Protein AF-X7E791-F1 (afdb_monomer)

Sequence (61 aa):
MSHQLTFADSEFNNKCRKTRKEIFLARMDNLMPWQLEAVIEPFYSNAGKSSEANFLAAIST

Solvent-accessible surface area (backbone atoms only — not comparable to full-atom values): 4159 Å² total; per-residue (Å²): 132,85,83,77,80,46,73,68,56,56,51,50,71,72,72,53,83,76,48,74,64,55,56,50,49,61,51,44,63,76,73,50,66,74,74,52,51,74,69,47,50,84,73,55,73,71,86,82,63,80,89,64,88,62,62,74,70,65,76,77,110

Secondary structure (DSSP, 8-state):
------HHHHHHHHHSPPPHHHHHHHHHHHHS-GGGHHHHGGGS--TT--S-TTTTTSS--

Foldseek 3Di:
DDPDQDPVNVCCVPPDDDDPVRVVVVVCVVVDDPVCVVVCVVVPPPPDDPDPPCPVVVVPD

Mean predicted aligned error: 14.3 Å

pLDDT: mean 72.07, std 14.21, range [43.03, 91.75]

Structure (mmCIF, N/CA/C/O backbone):
data_AF-X7E791-F1
#
_entry.id   AF-X7E791-F1
#
loop_
_atom_site.group_PDB
_atom_site.id
_atom_site.type_symbol
_atom_site.label_atom_id
_atom_site.label_alt_id
_atom_site.label_comp_id
_atom_site.label_asym_id
_atom_site.label_entity_id
_atom_site.label_seq_id
_atom_site.pdbx_PDB_ins_code
_atom_site.Cartn_x
_atom_site.Cartn_y
_atom_site.Cartn_z
_atom_site.occupancy
_atom_site.B_iso_or_equiv
_atom_site.auth_seq_id
_atom_site.auth_comp_id
_atom_site.auth_asym_id
_atom_site.auth_atom_id
_atom_site.pdbx_PDB_model_num
ATOM 1 N N . MET A 1 1 ? -3.229 -20.914 -0.160 1.00 50.41 1 MET A N 1
ATOM 2 C CA . MET A 1 1 ? -3.658 -20.833 1.251 1.00 50.41 1 MET A CA 1
ATOM 3 C C . MET A 1 1 ? -4.582 -19.639 1.387 1.00 50.41 1 MET A C 1
ATOM 5 O O . MET A 1 1 ? -4.155 -18.533 1.087 1.00 50.41 1 MET A O 1
ATOM 9 N N . SER A 1 2 ? -5.854 -19.861 1.713 1.00 62.66 2 SER A N 1
ATOM 10 C CA . SER A 1 2 ? -6.825 -18.781 1.913 1.00 62.66 2 SER A CA 1
ATOM 11 C C . SER A 1 2 ? -6.467 -18.017 3.185 1.00 62.66 2 SER A C 1
ATOM 13 O O . SER A 1 2 ? -6.435 -18.605 4.264 1.00 62.66 2 SER A O 1
ATOM 15 N N . HIS A 1 3 ? -6.161 -16.729 3.054 1.00 73.56 3 HIS A N 1
ATOM 16 C CA . HIS A 1 3 ? -5.877 -15.863 4.192 1.00 73.56 3 HIS A CA 1
ATOM 17 C C . HIS A 1 3 ? -7.171 -15.658 4.994 1.00 73.56 3 HIS A C 1
ATOM 19 O O . HIS A 1 3 ? -8.068 -14.936 4.562 1.00 73.56 3 HIS A O 1
ATOM 25 N N . GLN A 1 4 ? -7.309 -16.363 6.119 1.00 82.69 4 GLN A N 1
ATOM 26 C CA . GLN A 1 4 ? -8.445 -16.211 7.024 1.00 82.69 4 GLN A CA 1
ATOM 27 C C . GLN A 1 4 ? -8.219 -14.965 7.878 1.00 82.69 4 GLN A C 1
ATOM 29 O O . GLN A 1 4 ? -7.342 -14.952 8.738 1.00 82.69 4 GLN A O 1
ATOM 34 N N . LEU A 1 5 ? -9.011 -13.923 7.632 1.00 78.25 5 LEU A N 1
ATOM 35 C CA . LEU A 1 5 ? -8.989 -12.709 8.443 1.00 78.25 5 LEU A CA 1
ATOM 36 C C . LEU A 1 5 ? -9.498 -13.030 9.847 1.00 78.25 5 LEU A C 1
ATOM 38 O O . LEU A 1 5 ? -10.580 -13.603 10.009 1.00 78.25 5 LEU A O 1
ATOM 42 N N . THR A 1 6 ? -8.714 -12.679 10.863 1.00 83.25 6 THR A N 1
ATOM 43 C CA . THR A 1 6 ? -9.131 -12.860 12.251 1.00 83.25 6 THR A CA 1
ATOM 44 C C . THR A 1 6 ? -10.109 -11.757 12.655 1.00 83.25 6 THR A C 1
ATOM 46 O O . THR A 1 6 ? -10.177 -10.691 12.037 1.00 83.25 6 THR A O 1
ATOM 49 N N . PHE A 1 7 ? -10.885 -11.997 13.715 1.00 76.44 7 PHE A N 1
ATOM 50 C CA . PHE A 1 7 ? -11.816 -10.997 14.243 1.00 76.44 7 PHE A CA 1
ATOM 51 C C . PHE A 1 7 ? -11.089 -9.688 14.601 1.00 76.44 7 PHE A C 1
ATOM 53 O O . PHE A 1 7 ? -11.553 -8.607 14.235 1.00 76.44 7 PHE A O 1
ATOM 60 N N . ALA A 1 8 ? -9.891 -9.797 15.187 1.00 74.81 8 ALA A N 1
ATOM 61 C CA . ALA A 1 8 ? -9.028 -8.663 15.504 1.00 74.81 8 ALA A CA 1
ATOM 62 C C . ALA A 1 8 ? -8.644 -7.842 14.257 1.00 74.81 8 ALA A C 1
ATOM 64 O O . ALA A 1 8 ? -8.721 -6.614 14.290 1.00 74.81 8 ALA A O 1
ATOM 65 N N . ASP A 1 9 ? -8.314 -8.497 13.138 1.00 73.25 9 ASP A N 1
ATOM 66 C CA . ASP A 1 9 ? -7.952 -7.813 11.886 1.00 73.25 9 ASP A CA 1
ATOM 67 C C . ASP A 1 9 ? -9.142 -7.057 11.279 1.00 73.25 9 ASP A C 1
ATOM 69 O O . ASP A 1 9 ? -8.992 -5.965 10.723 1.00 73.25 9 ASP A O 1
ATOM 73 N N . SER A 1 10 ? -10.345 -7.626 11.387 1.00 68.81 10 SER A N 1
ATOM 74 C CA . SER A 1 10 ? -11.569 -7.024 10.849 1.00 68.81 10 SER A CA 1
ATOM 75 C C . SER A 1 10 ? -12.003 -5.773 11.623 1.00 68.81 10 SER A C 1
ATOM 77 O O . SER A 1 10 ? -12.408 -4.774 11.020 1.00 68.81 10 SER A O 1
ATOM 79 N N . GLU A 1 11 ? -11.866 -5.791 12.951 1.00 71.94 11 GLU A N 1
ATOM 80 C CA . GLU A 1 11 ? -12.178 -4.644 13.804 1.00 71.94 11 GLU A CA 1
ATOM 81 C C . GLU A 1 11 ? -11.134 -3.535 13.652 1.00 71.94 11 GLU A C 1
ATOM 83 O O . GLU A 1 11 ? -11.487 -2.354 13.562 1.00 71.94 11 GLU A O 1
ATOM 88 N N . PHE A 1 12 ? -9.855 -3.910 13.548 1.00 66.62 12 PHE A N 1
ATOM 89 C CA . PHE A 1 12 ? -8.753 -2.973 13.348 1.00 66.62 12 PHE A CA 1
ATOM 90 C C . PHE A 1 12 ? -8.900 -2.203 12.030 1.00 66.62 12 PHE A C 1
ATOM 92 O O . PHE A 1 12 ? -8.815 -0.974 12.011 1.00 66.62 12 PHE A O 1
ATOM 99 N N . ASN A 1 13 ? -9.225 -2.902 10.938 1.00 68.38 13 ASN A N 1
ATOM 100 C CA . ASN A 1 13 ? -9.408 -2.282 9.625 1.00 68.38 13 ASN A CA 1
ATOM 101 C C . ASN A 1 13 ? -10.583 -1.291 9.556 1.00 68.38 13 ASN A C 1
ATOM 103 O O . ASN A 1 13 ? -10.532 -0.346 8.767 1.00 68.38 13 ASN A O 1
ATOM 107 N N . ASN A 1 14 ? -11.632 -1.486 10.364 1.00 67.50 14 ASN A N 1
ATOM 108 C CA . ASN A 1 14 ? -12.823 -0.630 10.353 1.00 67.50 14 ASN A CA 1
ATOM 109 C C . ASN A 1 14 ? -12.756 0.539 11.346 1.00 67.50 14 ASN A C 1
ATOM 111 O O . ASN A 1 14 ? -13.353 1.586 11.093 1.00 67.50 14 ASN A O 1
ATOM 115 N N . LYS A 1 15 ? -12.067 0.379 12.483 1.00 69.12 15 LYS A N 1
ATOM 116 C CA . LYS A 1 15 ? -12.142 1.331 13.606 1.00 69.12 15 LYS A CA 1
ATOM 117 C C . LYS A 1 15 ? -10.903 2.213 13.766 1.00 69.12 15 LYS A C 1
ATOM 119 O O . LYS A 1 15 ? -10.982 3.251 14.428 1.00 69.12 15 LYS A O 1
ATOM 124 N N . CYS A 1 16 ? -9.776 1.852 13.153 1.00 77.62 16 CYS A N 1
ATOM 125 C CA . CYS A 1 16 ? -8.561 2.658 13.225 1.00 77.62 16 CYS A CA 1
ATOM 126 C C . CYS A 1 16 ? -8.542 3.792 12.197 1.00 77.62 16 CYS A C 1
ATOM 128 O O . CYS A 1 16 ? -8.879 3.637 11.023 1.00 77.62 16 CYS A O 1
ATOM 130 N N . ARG A 1 17 ? -8.082 4.965 12.648 1.00 83.38 17 ARG A N 1
ATOM 131 C CA . ARG A 1 17 ? -7.769 6.087 11.760 1.00 83.38 17 ARG A CA 1
ATOM 132 C C . ARG A 1 17 ? -6.612 5.679 10.858 1.00 83.38 17 ARG A C 1
ATOM 134 O O . ARG A 1 17 ? -5.509 5.464 11.352 1.00 83.38 17 ARG A O 1
ATOM 141 N N . LYS A 1 18 ? -6.856 5.640 9.548 1.00 85.75 18 LYS A N 1
ATOM 142 C CA . LYS A 1 18 ? -5.786 5.426 8.576 1.00 85.75 18 LYS A CA 1
ATOM 143 C C . LYS A 1 18 ? -4.809 6.591 8.613 1.00 85.75 18 LYS A C 1
ATOM 145 O O . LYS A 1 18 ? -5.206 7.760 8.607 1.00 85.75 18 LYS A O 1
ATOM 150 N N . THR A 1 19 ? -3.526 6.276 8.640 1.00 90.44 19 THR A N 1
ATOM 151 C CA . THR A 1 19 ? -2.482 7.290 8.542 1.00 90.44 19 THR A CA 1
ATOM 152 C C . THR A 1 19 ? -2.469 7.890 7.136 1.00 90.44 19 THR A C 1
ATOM 154 O O . THR A 1 19 ? -2.886 7.269 6.155 1.00 90.44 19 THR A O 1
ATOM 157 N N . ARG A 1 20 ? -1.943 9.113 6.997 1.00 91.75 20 ARG A N 1
ATOM 158 C CA . ARG A 1 20 ? -1.778 9.752 5.676 1.00 91.75 20 ARG A CA 1
ATOM 159 C C . ARG A 1 20 ? -0.968 8.876 4.710 1.00 91.75 20 ARG A C 1
ATOM 161 O O . ARG A 1 20 ? -1.263 8.863 3.520 1.00 91.75 20 ARG A O 1
ATOM 168 N N . LYS A 1 21 ? 0.016 8.135 5.235 1.00 90.62 21 LYS A N 1
ATOM 169 C CA . LYS A 1 21 ? 0.850 7.193 4.479 1.00 90.62 21 LYS A CA 1
ATOM 170 C C . LYS A 1 21 ? 0.024 6.030 3.929 1.00 90.62 21 LYS A C 1
ATOM 172 O O . LYS A 1 21 ? 0.126 5.736 2.747 1.00 90.62 21 LYS A O 1
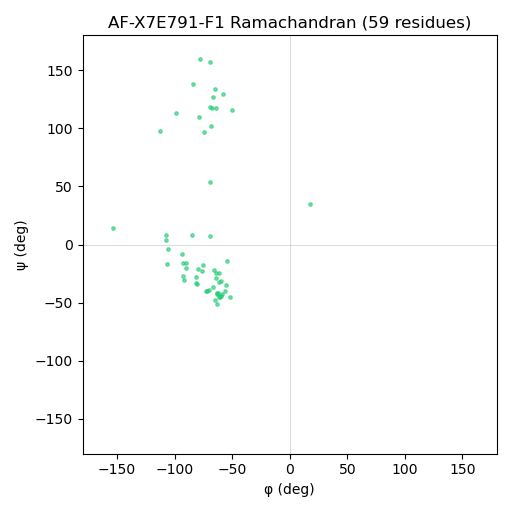ATOM 177 N N . GLU A 1 22 ? -0.816 5.409 4.750 1.00 90.38 22 GLU A N 1
ATOM 178 C CA . GLU A 1 22 ? -1.676 4.294 4.323 1.00 90.38 22 GLU A CA 1
ATOM 179 C C . GLU A 1 22 ? -2.689 4.723 3.263 1.00 90.38 22 GLU A C 1
ATOM 181 O O . GLU A 1 22 ? -2.885 4.022 2.276 1.00 90.38 22 GLU A O 1
ATOM 186 N N . ILE A 1 23 ? -3.302 5.900 3.428 1.00 90.38 23 ILE A N 1
ATOM 187 C CA . ILE A 1 23 ? -4.232 6.451 2.431 1.00 90.38 23 ILE A CA 1
ATOM 188 C C . ILE A 1 23 ? -3.511 6.699 1.104 1.00 90.38 23 ILE A C 1
ATOM 190 O O . ILE A 1 23 ? -4.064 6.423 0.041 1.00 90.38 23 ILE A O 1
ATOM 194 N N . PHE A 1 24 ? -2.290 7.232 1.159 1.00 89.31 24 PHE A N 1
ATOM 195 C CA . PHE A 1 24 ? -1.476 7.460 -0.027 1.00 89.31 24 PHE A CA 1
ATOM 196 C C . PHE A 1 24 ? -1.129 6.141 -0.728 1.00 89.31 24 PHE A C 1
ATOM 198 O O . PHE A 1 24 ? -1.418 6.011 -1.913 1.00 89.31 24 PHE A O 1
ATOM 205 N N . LEU A 1 25 ? -0.600 5.154 -0.000 1.00 88.31 25 LEU A N 1
ATOM 206 C CA . LEU A 1 25 ? -0.225 3.850 -0.558 1.00 88.31 25 LEU A CA 1
ATOM 207 C C . LEU A 1 25 ? -1.429 3.119 -1.161 1.00 88.31 25 LEU A C 1
ATOM 209 O O . LEU A 1 25 ? -1.366 2.712 -2.310 1.00 88.31 25 LEU A O 1
ATOM 213 N N . ALA A 1 26 ? -2.570 3.086 -0.470 1.00 88.06 26 ALA A N 1
ATOM 214 C CA . ALA A 1 26 ? -3.781 2.458 -1.001 1.00 88.06 26 ALA A CA 1
ATOM 215 C C . ALA A 1 26 ? -4.289 3.128 -2.293 1.00 88.06 26 ALA A C 1
ATOM 217 O O . ALA A 1 26 ? -4.873 2.475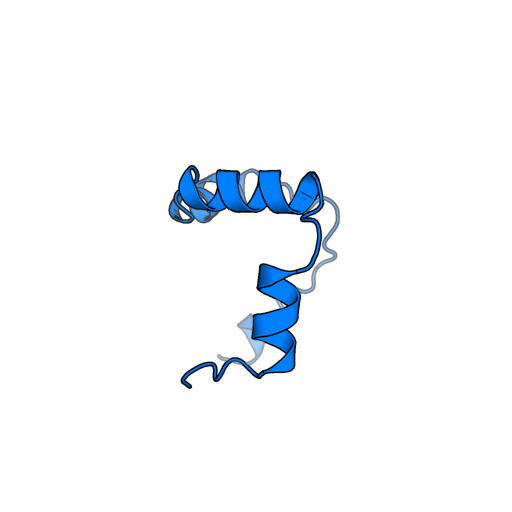 -3.156 1.00 88.06 26 ALA A O 1
ATOM 218 N N . ARG A 1 27 ? -4.093 4.445 -2.449 1.00 90.94 27 ARG A N 1
ATOM 219 C CA . ARG A 1 27 ? -4.394 5.139 -3.712 1.00 90.94 27 ARG A CA 1
ATOM 220 C C . ARG A 1 27 ? -3.371 4.805 -4.790 1.00 90.94 27 ARG A C 1
ATOM 222 O O . ARG A 1 27 ? -3.766 4.638 -5.938 1.00 90.94 27 ARG A O 1
ATOM 229 N N . MET A 1 28 ? -2.093 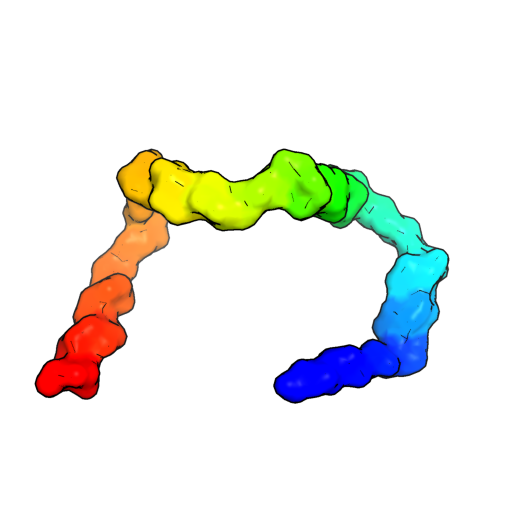4.714 -4.431 1.00 88.25 28 MET A N 1
ATOM 230 C CA . MET A 1 28 ? -1.033 4.335 -5.363 1.00 88.25 28 MET A CA 1
ATOM 231 C C . MET A 1 28 ? -1.235 2.915 -5.889 1.00 88.25 28 MET A C 1
ATOM 233 O O . MET A 1 28 ? -1.165 2.740 -7.095 1.00 88.25 28 MET A O 1
ATOM 237 N N . ASP A 1 29 ? -1.614 1.954 -5.047 1.00 85.44 29 ASP A N 1
ATOM 238 C CA . ASP A 1 29 ? -1.861 0.563 -5.458 1.00 85.44 29 ASP A CA 1
ATOM 239 C C . ASP A 1 29 ? -2.968 0.432 -6.517 1.00 85.44 29 ASP A C 1
ATOM 241 O O . ASP A 1 29 ? -2.920 -0.456 -7.361 1.00 85.44 29 ASP A O 1
ATOM 245 N N . ASN A 1 30 ? -3.967 1.321 -6.492 1.00 84.06 30 ASN A N 1
ATOM 246 C CA . ASN A 1 30 ? -5.039 1.343 -7.494 1.00 84.06 30 ASN A CA 1
ATOM 247 C C . ASN A 1 30 ? -4.632 2.054 -8.793 1.00 84.06 30 ASN A C 1
ATOM 249 O O . ASN A 1 30 ? -5.206 1.790 -9.846 1.00 84.06 30 ASN A O 1
ATOM 253 N N . LEU A 1 31 ? -3.699 3.004 -8.711 1.00 84.25 31 LEU A N 1
ATOM 254 C CA . LEU A 1 31 ? -3.270 3.828 -9.842 1.00 84.25 31 LEU A CA 1
ATOM 255 C C . LEU A 1 31 ? -2.062 3.237 -10.573 1.00 84.25 31 LEU A C 1
ATOM 257 O O . LEU A 1 31 ? -1.885 3.494 -11.761 1.00 84.25 31 LEU A O 1
ATOM 261 N N . MET A 1 32 ? -1.232 2.470 -9.870 1.00 78.62 32 MET A N 1
ATOM 262 C CA . MET A 1 32 ? -0.004 1.891 -10.391 1.00 78.62 32 MET A CA 1
ATOM 263 C C . MET A 1 32 ? -0.223 0.431 -10.789 1.00 78.62 32 MET A C 1
ATOM 265 O O . MET A 1 32 ? -0.401 -0.424 -9.922 1.00 78.62 32 MET A O 1
ATOM 269 N N . PRO A 1 33 ? -0.144 0.094 -12.086 1.00 74.88 33 PRO A N 1
ATOM 270 C CA . PRO A 1 33 ? 0.007 -1.290 -12.489 1.00 74.88 33 PRO A CA 1
ATOM 271 C C . PRO A 1 33 ? 1.391 -1.778 -12.049 1.00 74.88 33 PRO A C 1
ATOM 273 O O . PRO A 1 33 ? 2.414 -1.296 -12.534 1.00 74.88 33 PRO A O 1
ATOM 276 N N . TRP A 1 34 ? 1.423 -2.772 -11.159 1.00 70.69 34 TRP A N 1
ATOM 277 C CA . TRP A 1 34 ? 2.644 -3.432 -10.663 1.00 70.69 34 TRP A CA 1
ATOM 278 C C . TRP A 1 34 ? 3.558 -3.983 -11.774 1.00 70.69 34 TRP A C 1
ATOM 280 O O . TRP A 1 34 ? 4.733 -4.242 -11.557 1.00 70.69 34 TRP A O 1
ATOM 290 N N 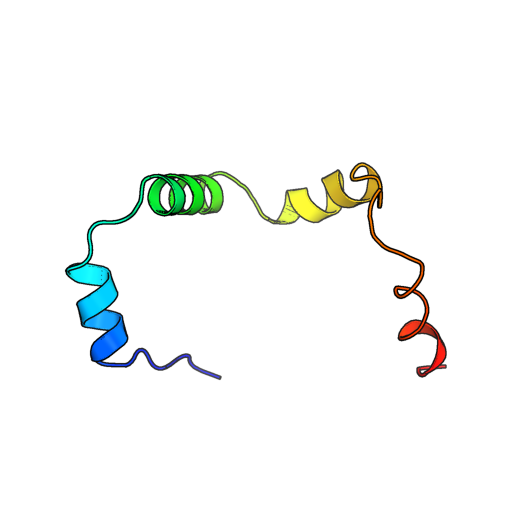. GLN A 1 35 ? 3.054 -4.086 -13.005 1.00 71.38 35 GLN A N 1
ATOM 291 C CA . GLN A 1 35 ? 3.827 -4.414 -14.207 1.00 71.38 35 GLN A CA 1
ATOM 292 C C . GLN A 1 35 ? 4.926 -3.384 -14.524 1.00 71.38 35 GLN A C 1
ATOM 294 O O . GLN A 1 35 ? 5.903 -3.720 -15.189 1.00 71.38 35 GLN A O 1
ATOM 299 N N . LEU A 1 36 ? 4.778 -2.137 -14.065 1.00 75.25 36 LEU A N 1
ATOM 300 C CA . LEU A 1 36 ? 5.771 -1.082 -14.276 1.00 75.25 36 LEU A CA 1
ATOM 301 C C . LEU A 1 36 ? 7.002 -1.245 -13.382 1.00 75.25 36 LEU A C 1
ATOM 303 O O . LEU A 1 36 ? 8.043 -0.683 -13.706 1.00 75.25 36 LEU A O 1
ATOM 307 N N . GLU A 1 37 ? 6.914 -2.032 -12.305 1.00 78.25 37 GLU A N 1
ATOM 308 C CA . GLU A 1 37 ? 8.044 -2.301 -11.412 1.00 78.25 37 GLU A CA 1
ATOM 309 C C . GLU A 1 37 ? 9.210 -2.954 -12.171 1.00 78.25 37 GLU A C 1
ATOM 311 O O . GLU A 1 37 ? 10.339 -2.475 -12.100 1.00 78.25 37 GLU A O 1
ATOM 316 N N . ALA A 1 38 ? 8.917 -3.944 -13.020 1.00 80.88 38 ALA A N 1
ATOM 317 C CA . ALA A 1 38 ? 9.911 -4.611 -13.867 1.00 80.88 38 ALA A CA 1
ATOM 318 C C . ALA A 1 38 ? 10.549 -3.676 -14.914 1.00 80.88 38 ALA A C 1
ATOM 320 O O . ALA A 1 38 ? 11.662 -3.913 -15.378 1.00 80.88 38 ALA A O 1
ATOM 321 N N . VAL A 1 39 ? 9.850 -2.605 -15.301 1.00 84.19 39 VAL A N 1
ATOM 322 C CA . VAL A 1 39 ? 10.353 -1.620 -16.270 1.00 84.19 39 VAL A CA 1
ATOM 323 C C . VAL A 1 39 ? 11.303 -0.629 -15.599 1.00 84.19 39 VAL A C 1
ATOM 325 O O . VAL A 1 39 ? 12.260 -0.177 -16.227 1.00 84.19 39 VAL A O 1
ATOM 328 N N . ILE A 1 40 ? 11.059 -0.293 -14.328 1.00 83.69 40 ILE A N 1
ATOM 329 C CA . ILE A 1 40 ? 11.884 0.656 -13.566 1.00 83.69 40 IL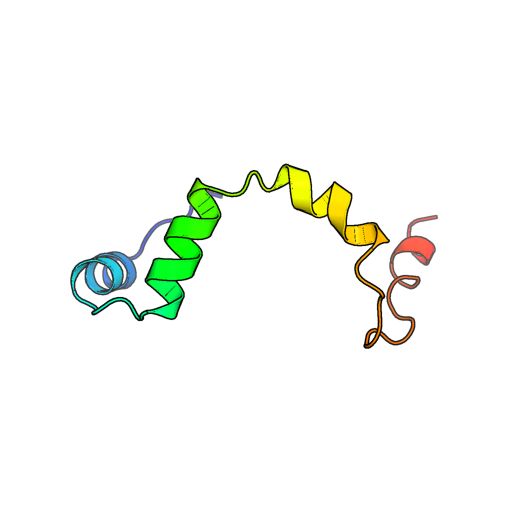E A CA 1
ATOM 330 C C . ILE A 1 40 ? 13.041 -0.014 -12.813 1.00 83.69 40 ILE A C 1
ATOM 332 O O . ILE A 1 40 ? 14.010 0.670 -12.489 1.00 83.69 40 ILE A O 1
ATOM 336 N N . GLU A 1 41 ? 12.971 -1.326 -12.560 1.00 80.56 41 GLU A N 1
ATOM 337 C CA . GLU A 1 41 ? 13.988 -2.101 -11.833 1.00 80.56 41 GLU A CA 1
ATOM 338 C C . GLU A 1 41 ? 15.417 -1.911 -12.386 1.00 80.56 41 GLU A C 1
ATOM 340 O O . GLU A 1 41 ? 16.310 -1.622 -11.589 1.00 80.56 41 GLU A O 1
ATOM 345 N N . PRO A 1 42 ? 15.676 -1.938 -13.712 1.00 83.69 42 PRO A N 1
ATOM 346 C CA . PRO A 1 42 ? 17.027 -1.728 -14.244 1.00 83.69 42 PRO A CA 1
ATOM 347 C C . PRO A 1 42 ? 17.586 -0.315 -14.007 1.00 83.69 42 PRO A C 1
ATOM 349 O O . PRO A 1 42 ? 18.799 -0.113 -14.053 1.00 83.69 42 PRO A O 1
ATOM 352 N N . PHE A 1 43 ? 16.714 0.674 -13.786 1.00 80.69 43 PHE A N 1
ATOM 353 C CA . PHE A 1 43 ? 17.0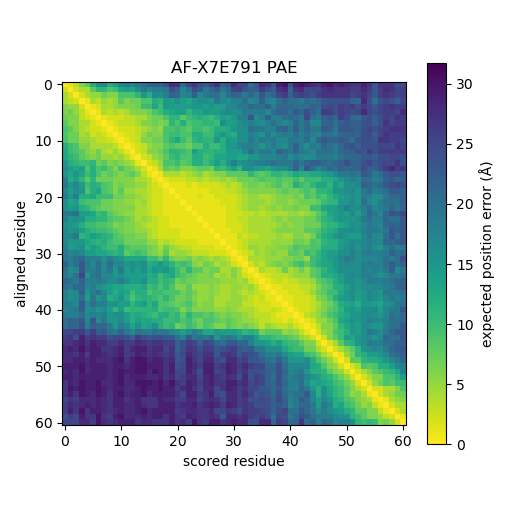86 2.078 -13.579 1.00 80.69 43 PHE A CA 1
ATOM 354 C C . PHE A 1 43 ? 17.259 2.435 -12.103 1.00 80.69 43 PHE A C 1
ATOM 356 O O . PHE A 1 43 ? 17.870 3.457 -11.780 1.00 80.69 43 PHE A O 1
ATOM 363 N N . TYR A 1 44 ? 16.755 1.593 -11.202 1.00 81.75 44 TYR A N 1
ATOM 364 C 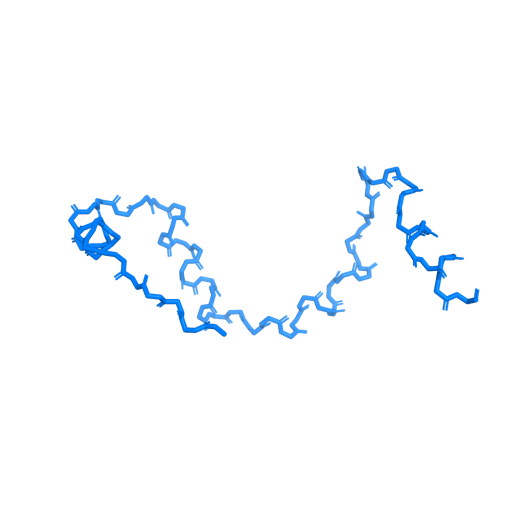CA . TYR A 1 44 ? 17.066 1.686 -9.788 1.00 81.75 44 TYR A CA 1
ATOM 365 C C . TYR A 1 44 ? 18.487 1.167 -9.579 1.00 81.75 44 TYR A C 1
ATOM 367 O O . TYR A 1 44 ? 18.737 -0.034 -9.485 1.00 81.75 44 TYR A O 1
ATOM 375 N N . SER A 1 45 ? 19.453 2.087 -9.532 1.00 67.94 45 SER A N 1
ATOM 376 C CA . SER A 1 45 ? 20.818 1.718 -9.186 1.00 67.94 45 SER A CA 1
ATOM 377 C C . SER A 1 45 ? 20.804 1.053 -7.809 1.00 67.94 45 SER A C 1
ATOM 379 O O . SER A 1 45 ? 20.229 1.569 -6.848 1.00 67.94 45 SER A O 1
ATOM 381 N N . ASN A 1 46 ? 21.429 -0.123 -7.717 1.00 62.12 46 ASN A N 1
ATOM 382 C CA . ASN A 1 46 ? 21.609 -0.878 -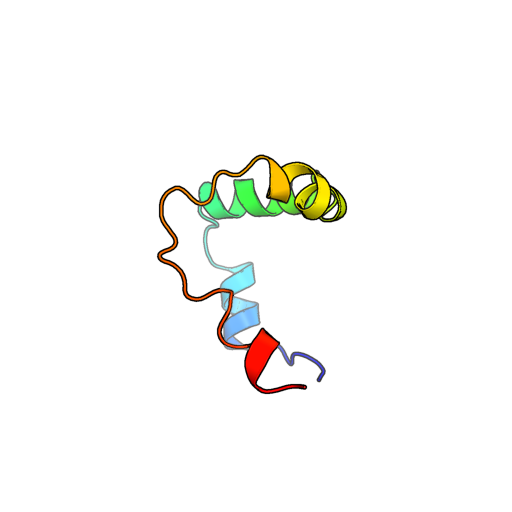6.479 1.00 62.12 46 ASN A CA 1
ATOM 383 C C . ASN A 1 46 ? 22.603 -0.155 -5.548 1.00 62.12 46 ASN A C 1
ATOM 385 O O . ASN A 1 46 ? 23.596 -0.727 -5.113 1.00 62.12 46 ASN A O 1
ATOM 389 N N . ALA A 1 47 ? 22.363 1.120 -5.240 1.00 57.53 47 ALA A N 1
ATOM 390 C CA . ALA A 1 47 ? 23.260 2.002 -4.499 1.00 57.53 47 ALA A CA 1
ATOM 391 C C . ALA A 1 47 ? 23.412 1.625 -3.009 1.00 57.53 47 ALA A C 1
ATOM 393 O O . ALA A 1 47 ? 24.032 2.362 -2.250 1.00 57.53 47 ALA A O 1
ATOM 394 N N . GLY A 1 48 ? 22.866 0.482 -2.579 1.00 54.38 48 GLY A N 1
ATOM 395 C CA . GLY A 1 48 ? 22.947 0.010 -1.196 1.00 54.38 48 GLY A CA 1
ATOM 396 C C . GLY A 1 48 ? 22.860 -1.505 -0.999 1.00 54.38 48 GLY A C 1
ATOM 397 O O . GLY A 1 48 ? 22.651 -1.933 0.131 1.00 54.38 48 GLY A O 1
ATOM 398 N N . LYS A 1 49 ? 23.003 -2.330 -2.047 1.00 52.72 49 LYS A N 1
ATOM 399 C CA . LYS A 1 49 ? 23.050 -3.795 -1.890 1.00 52.72 49 LYS A CA 1
ATOM 400 C C . LYS A 1 49 ? 24.440 -4.306 -2.241 1.00 52.72 49 LYS A C 1
ATOM 402 O O . LYS A 1 49 ? 24.772 -4.510 -3.403 1.00 52.72 49 LYS A O 1
ATOM 407 N N . SER A 1 50 ? 25.245 -4.512 -1.206 1.00 51.09 50 SER A N 1
ATOM 408 C CA . SER A 1 50 ? 26.398 -5.404 -1.245 1.00 51.09 50 SER A CA 1
ATOM 409 C C . SER A 1 50 ? 25.976 -6.764 -1.813 1.00 51.09 50 SER A C 1
ATOM 411 O O . SER A 1 50 ? 25.128 -7.427 -1.230 1.00 51.09 50 SER A O 1
ATOM 413 N N . SER A 1 51 ? 26.531 -7.116 -2.970 1.00 54.31 51 SER A N 1
ATOM 414 C CA . SER A 1 51 ? 26.868 -8.437 -3.529 1.00 54.31 51 SER A CA 1
ATOM 415 C C . SER A 1 51 ? 26.254 -9.744 -2.972 1.00 54.31 51 SER A C 1
ATOM 417 O O . SER A 1 51 ? 26.942 -10.757 -2.992 1.00 54.31 51 SER A O 1
ATOM 419 N N . GLU A 1 52 ? 25.000 -9.805 -2.518 1.00 53.38 52 GLU A N 1
ATOM 420 C CA . GLU A 1 52 ? 24.380 -11.073 -2.066 1.00 53.38 52 GLU A CA 1
ATOM 421 C C . GLU A 1 52 ? 23.318 -11.623 -3.035 1.00 53.38 52 GLU A C 1
ATOM 423 O O . GLU A 1 52 ? 22.716 -12.665 -2.802 1.00 53.38 52 GLU A O 1
ATOM 428 N N . ALA A 1 53 ? 23.118 -10.978 -4.186 1.00 49.69 53 ALA A N 1
ATOM 429 C CA . ALA A 1 53 ? 22.179 -11.449 -5.209 1.00 49.69 53 ALA A CA 1
ATOM 430 C C . ALA A 1 53 ? 22.768 -12.504 -6.173 1.00 49.69 53 ALA A C 1
ATOM 432 O O . ALA A 1 53 ? 22.106 -12.882 -7.132 1.00 49.69 53 ALA A O 1
ATOM 433 N N . ASN A 1 54 ? 23.979 -13.015 -5.914 1.00 56.16 54 ASN A N 1
ATOM 434 C CA . ASN A 1 54 ? 24.585 -14.104 -6.697 1.00 56.16 54 ASN A CA 1
ATOM 435 C C . ASN A 1 54 ? 24.591 -15.458 -5.957 1.00 56.16 54 ASN A C 1
ATOM 437 O O . ASN A 1 54 ? 25.003 -16.460 -6.534 1.00 56.16 54 ASN A O 1
ATOM 441 N N . PHE A 1 55 ? 24.138 -15.524 -4.698 1.00 43.03 55 PHE A N 1
ATOM 442 C CA . PHE A 1 55 ? 24.265 -16.740 -3.879 1.00 43.03 55 PHE A CA 1
ATOM 443 C C . PHE A 1 55 ? 23.183 -17.796 -4.169 1.00 43.03 55 PHE A C 1
ATOM 445 O O . PHE A 1 55 ? 23.459 -18.992 -4.135 1.00 43.03 55 PHE A O 1
ATOM 452 N N . LEU A 1 56 ? 21.963 -17.375 -4.526 1.00 47.72 56 LEU A N 1
ATOM 453 C CA .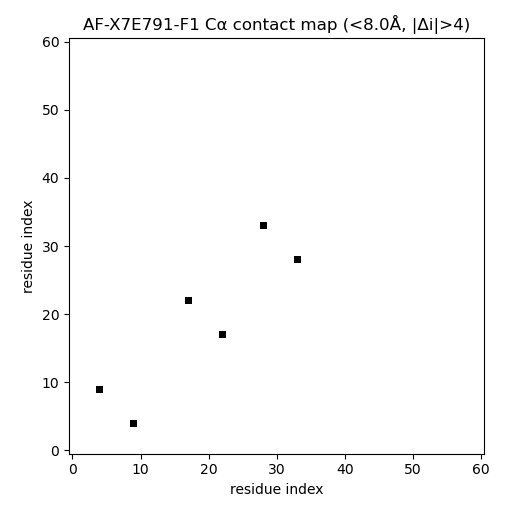 LEU A 1 56 ? 20.859 -18.298 -4.836 1.00 47.72 56 LEU A CA 1
ATOM 454 C C . LEU A 1 56 ? 20.943 -18.893 -6.251 1.00 47.72 56 LEU A C 1
ATOM 456 O O . LEU A 1 56 ? 20.393 -19.963 -6.495 1.00 47.72 56 LEU A O 1
ATOM 460 N N . ALA A 1 57 ? 21.668 -18.244 -7.167 1.00 53.47 57 ALA A N 1
ATOM 461 C CA . ALA A 1 57 ? 21.867 -18.741 -8.529 1.00 53.47 57 ALA A CA 1
ATOM 462 C C . ALA A 1 57 ? 22.885 -19.899 -8.606 1.00 53.47 57 ALA A C 1
ATOM 464 O O . ALA A 1 57 ? 22.828 -20.697 -9.536 1.00 53.47 57 ALA A O 1
ATOM 465 N N . ALA A 1 58 ? 23.787 -20.026 -7.624 1.00 48.97 58 ALA A N 1
ATOM 466 C CA . ALA A 1 58 ? 24.867 -21.019 -7.631 1.00 48.97 58 ALA A CA 1
ATOM 467 C C . ALA A 1 58 ? 24.501 -22.373 -6.987 1.00 48.97 58 ALA A C 1
ATOM 469 O O . ALA A 1 58 ? 25.216 -23.346 -7.189 1.00 48.97 58 ALA A O 1
ATOM 470 N N . ILE A 1 59 ? 23.410 -22.455 -6.216 1.00 49.59 59 ILE A N 1
ATOM 471 C CA . ILE A 1 59 ? 23.015 -23.683 -5.488 1.00 49.59 59 ILE A CA 1
ATOM 472 C C . ILE A 1 59 ? 22.016 -24.539 -6.301 1.00 49.59 59 ILE A C 1
ATOM 474 O O . ILE A 1 59 ? 21.726 -25.675 -5.939 1.00 49.59 59 ILE A O 1
ATOM 478 N N . SER A 1 60 ? 21.507 -24.019 -7.424 1.00 50.06 60 SER A N 1
ATOM 479 C CA . SER A 1 60 ? 20.498 -24.686 -8.265 1.00 50.06 60 SER A CA 1
ATOM 480 C C . SER A 1 60 ? 21.033 -25.231 -9.605 1.00 50.06 60 SER A C 1
ATOM 482 O O . SER A 1 60 ? 20.219 -25.640 -10.435 1.00 50.06 60 SER A O 1
ATOM 484 N N . THR A 1 61 ? 22.350 -25.219 -9.849 1.00 53.03 61 THR A N 1
ATOM 485 C CA . THR A 1 61 ? 22.965 -25.846 -11.041 1.00 53.03 61 THR A CA 1
ATOM 486 C C . THR A 1 61 ? 23.701 -27.118 -10.656 1.00 53.03 61 THR A C 1
ATOM 488 O O . THR A 1 61 ? 24.410 -27.081 -9.628 1.00 53.03 61 THR A O 1
#

Organism: NCBI:txid1122207

Radius of gyration: 18.54 Å; Cα contacts (8 Å, |Δi|>4): 3; chains: 1; bounding box: 40×36×32 Å